Protein AF-A0A4Q0AVC0-F1 (afdb_monomer_lite)

Radius of gyration: 23.56 Å; chains: 1; bounding box: 48×45×70 Å

Secondary structure (DSSP, 8-state):
--SHHHHHHHHHHHHT------------------TT------PPP-HHHHHHHHHHHHHHHHHHHHHHHHHHHHHHHHHHHHHHTHHHHHHHHHHHTTS------S--

Sequence (108 aa):
MKNKHIYIAIALLFLIGCMNNEKHVEESNNTIETGDTAIHIKSRPNYTAIGKKIAAEAQLVLARNLADAINKGGVAYAIQFCNTQAYPNTDSMSKILNAELKRVSDKN

Foldseek 3Di:
DPCVVVVVVVVVVVVVPDDDPPPPPPPPPPDDDDPDDDDPPPDDDPVVVVVVVLVVVLVVQLVVVLVVLCVVPRPVSSVVCVVPPSVVSSVVSCVVVVHDDDDDDPPD

Structure (mmCIF, N/CA/C/O backbone):
data_AF-A0A4Q0AVC0-F1
#
_entry.id   AF-A0A4Q0AVC0-F1
#
loop_
_atom_site.group_PDB
_atom_site.id
_atom_site.type_symbol
_atom_site.label_atom_id
_atom_site.label_alt_id
_atom_site.label_comp_id
_atom_site.label_asym_id
_atom_site.label_entity_id
_atom_site.label_seq_id
_atom_site.pdbx_PDB_ins_code
_atom_site.Cartn_x
_atom_site.Cartn_y
_atom_site.Cartn_z
_atom_site.occupancy
_atom_site.B_iso_or_equiv
_atom_site.auth_seq_id
_atom_site.auth_comp_id
_atom_site.auth_asym_id
_atom_site.auth_atom_id
_atom_site.pdbx_PDB_model_num
ATOM 1 N N . MET A 1 1 ? 5.559 -34.882 37.371 1.00 57.34 1 MET A N 1
ATOM 2 C CA . MET A 1 1 ? 6.471 -34.230 36.399 1.00 57.34 1 MET A CA 1
ATOM 3 C C . MET A 1 1 ? 6.394 -34.895 35.013 1.00 57.34 1 MET A C 1
ATOM 5 O O . MET A 1 1 ? 7.397 -35.400 34.534 1.00 57.34 1 MET A O 1
ATOM 9 N N . LYS A 1 2 ? 5.225 -34.934 34.350 1.00 61.91 2 LYS A N 1
ATOM 10 C CA . LYS A 1 2 ? 5.065 -35.616 33.040 1.00 61.91 2 LYS A CA 1
ATOM 11 C C . LYS A 1 2 ? 4.734 -34.669 31.873 1.00 61.91 2 LYS A C 1
ATOM 13 O O . LYS A 1 2 ? 4.625 -35.110 30.739 1.00 61.91 2 LYS A O 1
ATOM 18 N N . ASN A 1 3 ? 4.678 -33.359 32.129 1.00 68.81 3 ASN A N 1
ATOM 19 C CA . ASN A 1 3 ? 4.202 -32.364 31.158 1.00 68.81 3 ASN A CA 1
ATOM 20 C C . ASN A 1 3 ? 5.343 -31.456 30.659 1.00 68.81 3 ASN A C 1
ATOM 22 O O . ASN A 1 3 ? 5.145 -30.645 29.763 1.00 68.81 3 ASN A O 1
ATOM 26 N N . LYS A 1 4 ? 6.562 -31.605 31.206 1.00 76.31 4 LYS A N 1
ATOM 27 C CA . LYS A 1 4 ? 7.745 -30.832 30.787 1.00 76.31 4 LYS A CA 1
ATOM 28 C C . LYS A 1 4 ? 8.154 -31.158 29.345 1.00 76.31 4 LYS A C 1
ATOM 30 O O . LYS A 1 4 ? 8.586 -30.272 28.620 1.00 76.31 4 LYS A O 1
ATOM 35 N N . HIS A 1 5 ? 7.938 -32.400 28.908 1.00 83.75 5 HIS A N 1
ATOM 36 C CA . HIS A 1 5 ? 8.190 -32.821 27.528 1.00 83.75 5 HIS A CA 1
ATOM 37 C C . HIS A 1 5 ? 7.196 -32.216 26.525 1.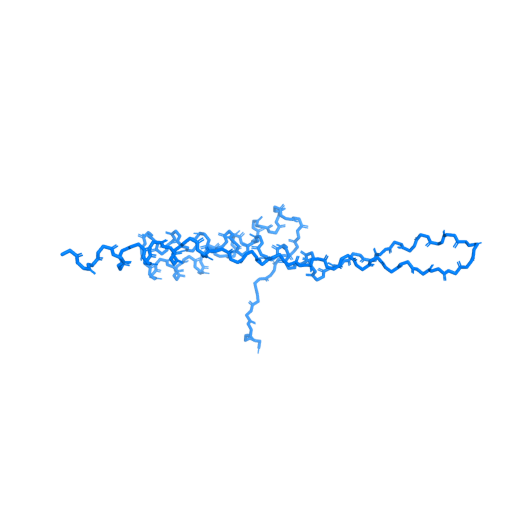00 83.75 5 HIS A C 1
ATOM 39 O O . HIS A 1 5 ? 7.583 -31.957 25.393 1.00 83.75 5 HIS A O 1
ATOM 45 N N . ILE A 1 6 ? 5.961 -31.909 26.947 1.00 86.44 6 ILE A N 1
ATOM 46 C CA . ILE A 1 6 ? 4.965 -31.212 26.115 1.00 86.44 6 ILE A CA 1
ATOM 47 C C . ILE A 1 6 ? 5.416 -29.780 25.809 1.00 86.44 6 ILE A C 1
ATOM 49 O O . ILE A 1 6 ? 5.381 -29.365 24.656 1.00 86.44 6 ILE A O 1
ATOM 53 N N . TYR A 1 7 ? 5.924 -29.048 26.805 1.00 88.31 7 TYR A N 1
ATOM 54 C CA . TYR A 1 7 ? 6.453 -27.698 26.578 1.00 88.31 7 TYR A CA 1
ATOM 55 C C . TYR A 1 7 ? 7.709 -27.700 25.696 1.00 88.31 7 TYR A C 1
ATOM 57 O O . TYR A 1 7 ? 7.865 -26.816 24.859 1.00 88.31 7 TYR A O 1
ATOM 65 N N . ILE A 1 8 ? 8.568 -28.717 25.831 1.00 85.50 8 ILE A N 1
ATOM 66 C CA . ILE A 1 8 ? 9.752 -28.888 24.974 1.00 85.50 8 ILE A CA 1
ATOM 67 C C . ILE A 1 8 ? 9.340 -29.198 23.526 1.00 85.50 8 ILE A C 1
ATOM 69 O O . ILE A 1 8 ? 9.909 -28.624 22.603 1.00 85.50 8 ILE A O 1
ATOM 73 N N . ALA A 1 9 ? 8.326 -30.043 23.318 1.00 84.25 9 ALA A N 1
ATOM 74 C CA . ALA A 1 9 ? 7.811 -30.363 21.987 1.00 84.25 9 ALA A CA 1
ATOM 75 C C . ALA A 1 9 ? 7.150 -29.152 21.305 1.00 84.25 9 ALA A C 1
ATOM 77 O O . ALA A 1 9 ? 7.386 -28.916 20.124 1.00 84.25 9 ALA A O 1
ATOM 78 N N . ILE A 1 10 ? 6.384 -28.346 22.050 1.00 84.75 10 ILE A N 1
ATOM 79 C CA . ILE A 1 10 ? 5.776 -27.107 21.537 1.00 84.75 10 ILE A CA 1
ATOM 80 C C . ILE A 1 10 ? 6.863 -26.088 21.166 1.00 84.75 10 ILE A C 1
ATOM 82 O O . ILE A 1 10 ? 6.799 -25.498 20.092 1.00 84.75 10 ILE A O 1
ATOM 86 N N . ALA A 1 11 ? 7.895 -25.920 21.999 1.00 83.94 11 ALA A N 1
ATOM 87 C CA . ALA A 1 11 ? 9.008 -25.013 21.712 1.00 83.94 11 ALA A CA 1
ATOM 88 C C . ALA A 1 11 ? 9.822 -25.439 20.474 1.00 83.94 11 ALA A C 1
ATOM 90 O O . ALA A 1 11 ? 10.214 -24.591 19.676 1.00 83.94 11 ALA A O 1
ATOM 91 N N . LEU A 1 12 ? 10.026 -26.745 20.274 1.00 82.50 12 LEU A N 1
ATOM 92 C CA . LEU A 1 12 ? 10.664 -27.294 19.072 1.00 82.50 12 LEU A CA 1
ATOM 93 C C . LEU A 1 12 ? 9.828 -27.067 17.806 1.00 82.50 12 LEU A C 1
ATOM 95 O O . LEU A 1 12 ? 10.392 -26.792 16.751 1.00 82.50 12 LEU A O 1
ATOM 99 N N . LEU A 1 13 ? 8.497 -27.118 17.911 1.00 79.94 13 LEU A N 1
ATOM 100 C CA . LEU A 1 13 ? 7.599 -26.873 16.779 1.00 79.94 13 LEU A CA 1
ATOM 101 C C . LEU A 1 13 ? 7.676 -25.423 16.271 1.00 79.94 13 LEU A C 1
ATOM 103 O O . LEU A 1 13 ? 7.574 -25.185 15.070 1.00 79.94 13 LEU A O 1
ATOM 107 N N . PHE A 1 14 ? 7.903 -24.459 17.169 1.00 73.56 14 PHE A N 1
ATOM 108 C CA . PHE A 1 14 ? 8.073 -23.047 16.810 1.00 73.56 14 PHE A CA 1
ATOM 109 C C . PHE A 1 14 ? 9.413 -22.749 16.112 1.00 73.56 14 PHE A C 1
ATOM 111 O O . PHE A 1 14 ? 9.496 -21.770 15.375 1.00 73.56 14 PHE A O 1
ATOM 118 N N . LEU A 1 15 ? 10.444 -23.586 16.284 1.00 70.19 15 LEU A N 1
ATOM 119 C CA . LEU A 1 15 ? 11.771 -23.376 15.681 1.00 70.19 15 LEU A CA 1
ATOM 120 C C . LEU A 1 15 ? 11.886 -23.862 14.225 1.00 70.19 15 LEU A C 1
ATOM 122 O O . LEU A 1 15 ? 12.822 -23.474 13.535 1.00 70.19 15 LEU A O 1
ATOM 126 N N . ILE A 1 16 ? 10.941 -24.673 13.735 1.00 73.81 16 ILE A N 1
ATOM 127 C CA . ILE A 1 16 ? 10.918 -25.161 12.338 1.00 73.81 16 ILE A CA 1
ATOM 128 C C . ILE A 1 16 ? 10.137 -24.188 11.422 1.00 73.81 16 ILE A C 1
ATOM 130 O O . ILE A 1 16 ? 10.090 -24.338 10.202 1.00 73.81 16 ILE A O 1
ATOM 134 N N . GLY A 1 17 ? 9.539 -23.136 11.988 1.00 66.44 17 GLY A N 1
ATOM 135 C CA . GLY A 1 17 ? 8.736 -22.152 11.265 1.00 66.44 17 GLY A CA 1
ATOM 136 C C . GLY A 1 17 ? 9.544 -21.082 10.529 1.00 66.44 17 GLY A C 1
ATOM 137 O O . GLY A 1 17 ? 9.398 -19.914 10.855 1.00 66.44 17 GLY A O 1
ATOM 138 N N . CYS A 1 18 ? 10.341 -21.464 9.527 1.00 57.41 18 CYS A N 1
ATOM 139 C CA . CYS A 1 18 ? 10.787 -20.598 8.426 1.00 57.41 18 CYS A CA 1
ATOM 140 C C . CYS A 1 18 ? 11.124 -21.475 7.213 1.00 57.41 18 CYS A C 1
ATOM 142 O O . CYS A 1 18 ? 12.255 -21.928 7.053 1.00 57.41 18 CYS A O 1
ATOM 144 N N . MET A 1 19 ? 10.145 -21.714 6.340 1.00 60.75 19 MET A N 1
ATOM 145 C CA . MET A 1 19 ? 10.425 -22.228 5.001 1.00 60.75 19 MET A CA 1
ATOM 146 C C . MET A 1 19 ? 10.643 -21.010 4.107 1.00 60.75 19 MET A C 1
ATOM 148 O O . MET A 1 19 ? 9.689 -20.351 3.689 1.00 60.75 19 MET A O 1
ATOM 152 N N . ASN A 1 20 ? 11.913 -20.658 3.900 1.00 65.38 20 ASN A N 1
ATOM 153 C CA . ASN A 1 20 ? 12.296 -19.652 2.920 1.00 65.38 20 ASN A CA 1
ATOM 154 C C . ASN A 1 20 ? 11.727 -20.072 1.563 1.00 65.38 20 ASN A C 1
ATOM 156 O O . ASN A 1 20 ? 12.103 -21.100 1.008 1.00 65.38 20 ASN A O 1
ATOM 160 N N . ASN A 1 21 ? 10.813 -19.266 1.032 1.00 63.84 21 ASN A N 1
ATOM 161 C CA . ASN A 1 21 ? 10.429 -19.344 -0.364 1.00 63.84 21 ASN A CA 1
ATOM 162 C C . ASN A 1 21 ? 11.435 -18.501 -1.142 1.00 63.84 21 ASN A C 1
ATOM 164 O O . ASN A 1 21 ? 11.221 -17.312 -1.395 1.00 63.84 21 ASN A O 1
ATOM 168 N N . GLU A 1 22 ? 12.576 -19.109 -1.446 1.00 60.72 22 GLU A N 1
ATOM 169 C CA . GLU A 1 22 ? 13.450 -18.599 -2.484 1.00 60.72 22 GLU A CA 1
ATOM 170 C C . GLU A 1 22 ? 12.673 -18.744 -3.794 1.00 60.72 22 GLU A C 1
ATOM 172 O O . GLU A 1 22 ? 12.571 -19.822 -4.379 1.00 60.72 22 GLU A O 1
ATOM 177 N N . LYS A 1 23 ? 12.026 -17.657 -4.230 1.00 46.69 23 LYS A N 1
ATOM 178 C CA . LYS A 1 23 ? 11.579 -17.570 -5.614 1.00 46.69 23 LYS A CA 1
ATOM 179 C C . LYS A 1 23 ? 12.847 -17.647 -6.446 1.00 46.69 23 LYS A C 1
ATOM 181 O O . LYS A 1 23 ? 13.551 -16.647 -6.562 1.00 46.69 23 LYS A O 1
ATOM 186 N N . HIS A 1 24 ? 13.107 -18.826 -7.001 1.00 35.88 24 HIS A N 1
ATOM 187 C CA . HIS A 1 24 ? 13.993 -19.007 -8.136 1.00 35.88 24 HIS A CA 1
ATOM 188 C C . HIS A 1 24 ? 13.603 -17.954 -9.179 1.00 35.88 24 HIS A C 1
ATOM 190 O O . HIS A 1 24 ? 12.599 -18.076 -9.885 1.00 35.88 24 HIS A O 1
ATOM 196 N N . VAL A 1 25 ? 14.374 -16.871 -9.237 1.00 44.75 25 VAL A N 1
ATOM 197 C CA . VAL A 1 25 ? 14.548 -16.152 -10.486 1.00 44.75 25 VAL A CA 1
ATOM 198 C C . VAL A 1 25 ? 15.351 -17.126 -11.320 1.00 44.75 25 VAL A C 1
ATOM 200 O O . VAL A 1 25 ? 16.549 -17.296 -11.121 1.00 44.75 25 VAL A O 1
ATOM 203 N N . GLU A 1 26 ? 14.644 -17.855 -12.169 1.00 43.62 26 GLU A N 1
ATOM 204 C CA . GLU A 1 26 ? 15.253 -18.639 -13.223 1.00 43.62 26 GLU A CA 1
ATOM 205 C C . GLU A 1 26 ? 15.942 -17.646 -14.166 1.00 43.62 26 GLU A C 1
ATOM 207 O O . GLU A 1 26 ? 15.348 -17.058 -15.071 1.00 43.62 26 GLU A O 1
ATOM 212 N N . GLU A 1 27 ? 17.209 -17.377 -13.869 1.00 46.28 27 GLU A N 1
ATOM 213 C CA . GLU A 1 27 ? 18.152 -16.817 -14.814 1.00 46.28 27 GLU A CA 1
ATOM 214 C C . GLU A 1 27 ? 18.395 -17.909 -15.859 1.00 46.28 27 GLU A C 1
ATOM 216 O O . GLU A 1 27 ? 19.231 -18.795 -15.696 1.00 46.28 27 GLU A O 1
ATOM 221 N N . SER A 1 28 ? 17.564 -17.905 -16.903 1.00 48.16 28 SER A N 1
ATOM 222 C CA . SER A 1 28 ? 17.707 -18.783 -18.062 1.00 48.16 28 SER A CA 1
ATOM 223 C C . SER A 1 28 ? 18.980 -18.405 -18.828 1.00 48.16 28 SER A C 1
ATOM 225 O O . SER A 1 28 ? 18.926 -17.740 -19.865 1.00 48.16 28 SER A O 1
ATOM 227 N N . ASN A 1 29 ? 20.129 -18.849 -18.323 1.00 52.00 29 ASN A N 1
ATOM 228 C CA . ASN A 1 29 ? 21.400 -18.871 -19.034 1.00 52.00 29 ASN A CA 1
ATOM 229 C C . ASN A 1 29 ? 21.364 -20.008 -20.060 1.00 52.00 29 ASN A C 1
ATOM 231 O O . ASN A 1 29 ? 21.943 -21.070 -19.852 1.00 52.00 29 ASN A O 1
ATOM 235 N N . ASN A 1 30 ? 20.654 -19.807 -21.171 1.00 52.84 30 ASN A N 1
ATOM 236 C CA . ASN A 1 30 ? 20.778 -20.712 -22.307 1.00 52.84 30 ASN A CA 1
ATOM 237 C C . ASN A 1 30 ? 22.046 -20.342 -23.080 1.00 52.84 30 ASN A C 1
ATOM 239 O O . ASN A 1 30 ? 22.029 -19.465 -23.944 1.00 52.84 30 ASN A O 1
ATOM 243 N N . THR A 1 31 ? 23.147 -21.016 -22.753 1.00 40.62 31 THR A N 1
ATOM 244 C CA . THR A 1 31 ? 24.316 -21.105 -23.628 1.00 40.62 31 THR A CA 1
ATOM 245 C C . THR A 1 31 ? 23.910 -21.918 -24.852 1.00 40.62 31 THR A C 1
ATOM 247 O O . THR A 1 31 ? 23.690 -23.123 -24.760 1.00 40.62 31 THR A O 1
ATOM 250 N N . ILE A 1 32 ? 23.779 -21.260 -26.002 1.00 52.47 32 ILE A N 1
ATOM 251 C CA . ILE A 1 32 ? 23.736 -21.957 -27.285 1.00 52.47 32 ILE A CA 1
ATOM 252 C C . ILE A 1 32 ? 25.188 -22.142 -27.710 1.00 52.47 32 ILE A C 1
ATOM 254 O O . ILE A 1 32 ? 25.836 -21.190 -28.141 1.00 52.47 32 ILE A O 1
ATOM 258 N N . GLU A 1 33 ? 25.709 -23.359 -27.568 1.00 54.34 33 GLU A N 1
ATOM 259 C CA . GLU A 1 33 ? 26.935 -23.732 -28.263 1.00 54.34 33 GLU A CA 1
ATOM 260 C C . GLU A 1 33 ? 26.610 -23.929 -29.742 1.00 54.34 33 GLU A C 1
ATOM 262 O O . GLU A 1 33 ? 25.934 -24.870 -30.157 1.00 54.34 33 GLU A O 1
ATOM 267 N N . THR A 1 34 ? 27.067 -22.999 -30.568 1.00 40.88 34 THR A N 1
ATOM 268 C CA . THR A 1 34 ? 27.239 -23.221 -32.001 1.00 40.88 34 THR A CA 1
ATOM 269 C C . THR A 1 34 ? 28.542 -22.534 -32.381 1.00 40.88 34 THR A C 1
ATOM 271 O O . THR A 1 34 ? 28.769 -21.388 -31.998 1.00 40.88 34 THR A O 1
ATOM 274 N N . GLY A 1 35 ? 29.429 -23.296 -33.023 1.00 51.31 35 GLY A N 1
ATOM 275 C CA . GLY A 1 35 ? 30.839 -22.968 -33.213 1.00 51.31 35 GLY A CA 1
ATOM 276 C C . GLY A 1 35 ? 31.132 -21.552 -33.717 1.00 51.31 35 GLY A C 1
ATOM 277 O O . GLY A 1 35 ? 30.380 -20.977 -34.500 1.00 51.31 35 GLY A O 1
ATOM 278 N N . ASP A 1 36 ? 32.264 -21.031 -33.238 1.00 62.66 36 ASP A N 1
ATOM 279 C CA . ASP A 1 36 ? 33.031 -19.892 -33.751 1.00 62.66 36 ASP A CA 1
ATOM 280 C C . ASP A 1 36 ? 32.257 -18.631 -34.167 1.00 62.66 36 ASP A C 1
ATOM 282 O O . ASP A 1 36 ? 32.614 -17.978 -35.139 1.00 62.66 36 ASP A O 1
ATOM 286 N N . THR A 1 37 ? 31.250 -18.189 -33.407 1.00 55.66 37 THR A N 1
ATOM 287 C CA . THR A 1 37 ? 30.987 -16.744 -33.223 1.00 55.66 37 THR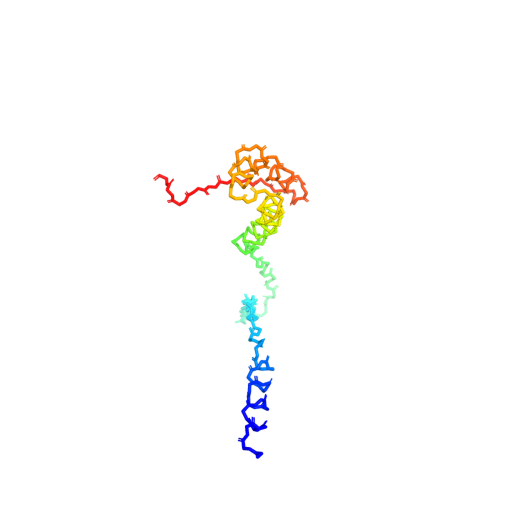 A CA 1
ATOM 288 C C . THR A 1 37 ? 30.184 -16.512 -31.939 1.00 55.66 37 THR A C 1
ATOM 290 O O . THR A 1 37 ? 29.021 -16.894 -31.842 1.00 55.66 37 THR A O 1
ATOM 293 N N . ALA A 1 38 ? 30.775 -15.842 -30.946 1.00 58.59 38 ALA A N 1
ATOM 294 C CA . ALA A 1 38 ? 30.077 -15.463 -29.717 1.00 58.59 38 ALA A CA 1
ATOM 295 C C . ALA A 1 38 ? 29.058 -14.337 -29.990 1.00 58.59 38 ALA A C 1
ATOM 297 O O . ALA A 1 38 ? 29.388 -13.152 -29.936 1.00 58.59 38 ALA A O 1
ATOM 298 N N . ILE A 1 39 ? 27.805 -14.693 -30.284 1.00 57.97 39 ILE A N 1
ATOM 299 C CA . ILE A 1 39 ? 26.692 -13.737 -30.310 1.00 57.97 39 ILE A CA 1
ATOM 300 C C . ILE A 1 39 ? 26.229 -13.510 -28.872 1.00 57.97 39 ILE A C 1
ATOM 302 O O . ILE A 1 39 ? 25.604 -14.367 -28.252 1.00 57.97 39 ILE A O 1
ATOM 306 N N . HIS A 1 40 ? 26.513 -12.323 -28.341 1.00 58.19 40 HIS A N 1
ATOM 307 C CA . HIS A 1 40 ? 26.022 -11.893 -27.037 1.00 58.19 40 HIS A CA 1
ATOM 308 C C . HIS A 1 40 ? 24.514 -11.595 -27.132 1.00 58.19 40 HIS A C 1
ATOM 310 O O . HIS A 1 40 ? 24.099 -10.453 -27.349 1.00 58.19 40 HIS A O 1
ATOM 316 N N . ILE A 1 41 ? 23.665 -12.623 -27.012 1.00 64.25 41 ILE A N 1
ATOM 317 C CA . ILE A 1 41 ? 22.210 -12.441 -26.954 1.00 64.25 41 ILE A CA 1
ATOM 318 C C . ILE A 1 41 ? 21.883 -11.757 -25.627 1.00 64.25 41 ILE A C 1
ATOM 320 O O . ILE A 1 41 ? 21.794 -12.384 -24.575 1.00 64.25 41 ILE A O 1
ATOM 324 N N . LYS A 1 42 ? 21.707 -10.433 -25.668 1.00 68.19 42 LYS A N 1
ATOM 325 C CA . LYS A 1 42 ? 21.170 -9.681 -24.536 1.00 68.19 42 LYS A CA 1
ATOM 326 C C . LYS A 1 42 ? 19.749 -10.184 -24.276 1.00 68.19 42 LYS A C 1
ATOM 328 O O . LYS A 1 42 ? 18.830 -9.859 -25.029 1.00 68.19 42 LYS A O 1
ATOM 333 N N . SER A 1 43 ? 19.586 -10.988 -23.227 1.00 77.88 43 SER A N 1
ATOM 334 C CA . SER A 1 43 ? 18.279 -11.417 -22.729 1.00 77.88 43 SER A CA 1
ATOM 335 C C . SER A 1 43 ? 17.360 -10.199 -22.585 1.00 77.88 43 SER A C 1
ATOM 337 O O . SER A 1 43 ? 17.755 -9.163 -22.034 1.00 77.88 43 SER A O 1
ATOM 339 N N . ARG A 1 44 ? 16.148 -10.282 -23.148 1.00 83.88 44 ARG A N 1
ATOM 340 C CA . ARG A 1 44 ? 15.158 -9.212 -23.001 1.00 83.88 44 ARG A CA 1
ATOM 341 C C . ARG A 1 44 ? 14.741 -9.134 -21.529 1.00 83.88 44 ARG A C 1
ATOM 343 O O . ARG A 1 44 ? 14.531 -10.175 -20.910 1.00 83.88 44 ARG A O 1
ATOM 350 N N . PRO A 1 45 ? 14.577 -7.929 -20.964 1.00 88.00 45 PRO A N 1
ATOM 351 C CA . PRO A 1 45 ? 14.145 -7.788 -19.581 1.00 88.00 45 PRO A CA 1
ATOM 352 C C . PRO A 1 45 ? 12.782 -8.457 -19.359 1.00 88.00 45 PRO A C 1
ATOM 354 O O . PRO A 1 45 ? 11.849 -8.294 -20.148 1.00 88.00 45 PRO A O 1
ATOM 357 N N . ASN A 1 46 ? 12.659 -9.196 -18.256 1.00 94.31 46 ASN A N 1
ATOM 358 C CA . ASN A 1 46 ? 11.402 -9.810 -17.842 1.00 94.31 46 ASN A CA 1
ATOM 359 C C . ASN A 1 46 ? 10.471 -8.740 -17.246 1.00 94.31 46 ASN A C 1
ATOM 361 O O . ASN A 1 46 ? 10.442 -8.511 -16.035 1.00 94.31 46 ASN A O 1
ATOM 365 N N . TYR A 1 47 ? 9.703 -8.071 -18.107 1.00 93.81 47 TYR A N 1
ATOM 366 C CA . TYR A 1 47 ? 8.781 -7.005 -17.704 1.00 93.81 47 TYR A CA 1
ATOM 367 C C . TYR A 1 47 ? 7.706 -7.470 -16.718 1.00 93.81 47 TYR A C 1
ATOM 369 O O . TYR A 1 47 ? 7.283 -6.689 -15.870 1.00 93.81 47 TYR A O 1
ATOM 377 N N . THR A 1 48 ? 7.298 -8.740 -16.763 1.00 94.38 48 THR A N 1
ATOM 378 C CA . THR A 1 48 ? 6.350 -9.295 -15.790 1.00 94.38 48 THR A CA 1
ATOM 379 C C . THR A 1 48 ? 6.952 -9.336 -14.389 1.00 94.38 48 THR A C 1
ATOM 381 O O . THR A 1 48 ? 6.284 -8.963 -13.427 1.00 94.38 48 THR A O 1
ATOM 384 N N . ALA A 1 49 ? 8.208 -9.767 -14.254 1.00 95.62 49 ALA A N 1
ATOM 385 C CA . ALA A 1 49 ? 8.903 -9.771 -12.969 1.00 95.62 49 ALA A CA 1
ATOM 386 C C . ALA A 1 49 ? 9.112 -8.342 -12.444 1.00 95.62 49 ALA A C 1
ATOM 388 O O . ALA A 1 49 ? 8.844 -8.074 -11.272 1.00 95.62 49 ALA A O 1
ATOM 389 N N . ILE A 1 50 ? 9.505 -7.416 -13.325 1.00 96.06 50 ILE A N 1
ATOM 390 C CA . ILE A 1 50 ? 9.677 -5.995 -12.993 1.00 96.06 50 ILE A CA 1
ATOM 391 C C . ILE A 1 50 ? 8.349 -5.387 -12.519 1.00 96.06 50 ILE A C 1
ATOM 393 O O . ILE A 1 50 ? 8.286 -4.819 -11.431 1.00 96.06 50 ILE A O 1
ATOM 397 N N . GLY A 1 51 ? 7.267 -5.568 -13.280 1.00 95.88 51 GLY A N 1
ATOM 398 C CA . GLY A 1 51 ? 5.942 -5.055 -12.927 1.00 95.88 51 GLY A CA 1
ATOM 399 C C . GLY A 1 51 ? 5.414 -5.638 -11.616 1.00 95.88 51 GLY A C 1
ATOM 400 O O . GLY A 1 51 ? 4.904 -4.899 -10.777 1.00 95.88 51 GLY A O 1
ATOM 401 N N . LYS A 1 52 ? 5.609 -6.944 -11.379 1.00 96.19 52 LYS A N 1
ATOM 402 C CA . LYS A 1 52 ? 5.257 -7.586 -10.101 1.00 96.19 52 LYS A CA 1
ATOM 403 C C . LYS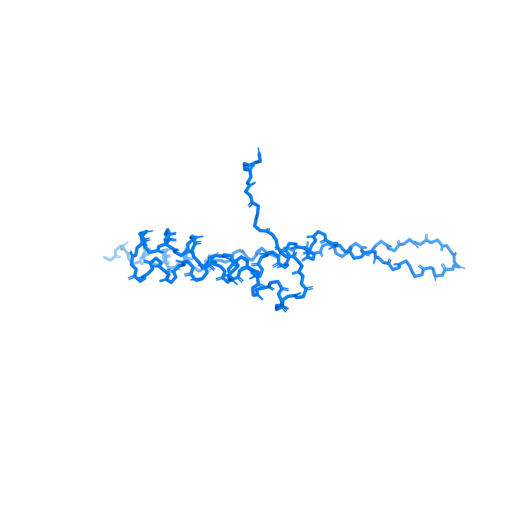 A 1 52 ? 6.010 -6.973 -8.923 1.00 96.19 52 LYS A C 1
ATOM 405 O O . LYS A 1 52 ? 5.411 -6.792 -7.867 1.00 96.19 52 LYS A O 1
ATOM 410 N N . LYS A 1 53 ? 7.296 -6.654 -9.093 1.00 97.56 53 LYS A N 1
ATOM 411 C CA . LYS A 1 53 ? 8.101 -6.008 -8.051 1.00 97.56 53 LYS A CA 1
ATOM 412 C C . LYS A 1 53 ? 7.561 -4.614 -7.718 1.00 97.56 53 LYS A C 1
ATOM 414 O O . LYS A 1 53 ? 7.282 -4.344 -6.555 1.00 97.56 53 LYS A O 1
ATOM 419 N N . ILE A 1 54 ? 7.325 -3.784 -8.734 1.00 97.81 54 ILE A N 1
ATOM 420 C CA . ILE A 1 54 ? 6.775 -2.426 -8.574 1.00 97.81 54 ILE A CA 1
ATOM 421 C C . ILE A 1 54 ? 5.404 -2.475 -7.878 1.00 97.81 54 ILE A C 1
ATOM 423 O O . ILE A 1 54 ? 5.171 -1.766 -6.899 1.00 97.81 54 ILE A O 1
ATOM 427 N N . ALA A 1 55 ? 4.509 -3.355 -8.337 1.00 96.12 55 ALA A N 1
ATOM 428 C CA . ALA A 1 55 ? 3.183 -3.515 -7.74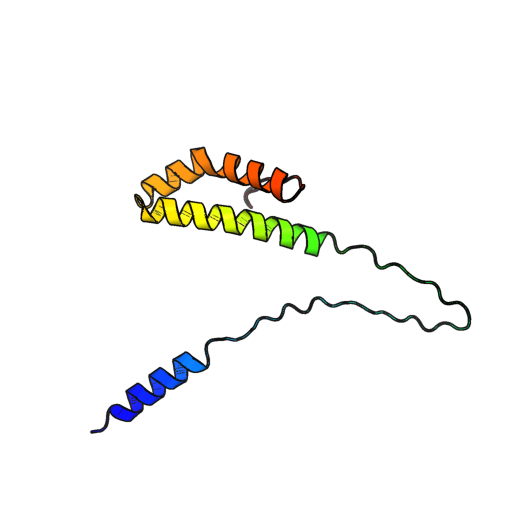6 1.00 96.12 55 ALA A CA 1
ATOM 429 C C . ALA A 1 55 ? 3.252 -3.973 -6.280 1.00 96.12 55 ALA A C 1
ATOM 431 O O . ALA A 1 55 ? 2.505 -3.467 -5.444 1.00 96.12 55 ALA A O 1
ATOM 432 N N . ALA A 1 56 ? 4.161 -4.895 -5.949 1.00 96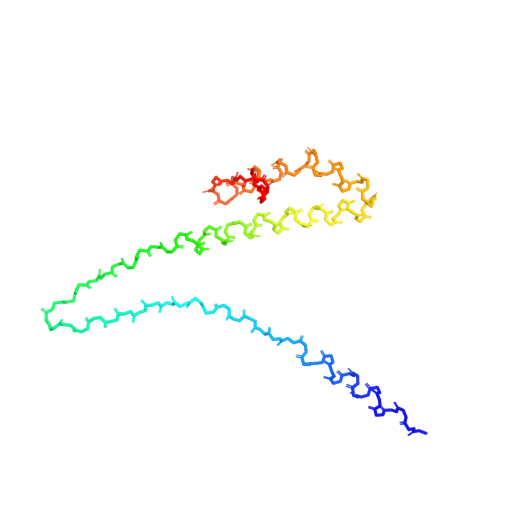.75 56 ALA A N 1
ATOM 433 C CA . ALA A 1 56 ? 4.351 -5.367 -4.579 1.00 96.75 56 ALA A CA 1
ATOM 434 C C . ALA A 1 56 ? 4.863 -4.260 -3.643 1.00 96.75 56 ALA A C 1
ATOM 436 O O . ALA A 1 56 ? 4.379 -4.143 -2.516 1.00 96.75 56 ALA A O 1
ATOM 437 N N . GLU A 1 57 ? 5.798 -3.426 -4.104 1.00 97.75 57 GLU A N 1
ATOM 438 C CA . GLU A 1 57 ? 6.323 -2.300 -3.323 1.00 97.75 57 GLU A CA 1
ATOM 439 C C . GLU A 1 57 ? 5.239 -1.249 -3.039 1.00 97.75 57 GLU A C 1
ATOM 441 O O . GLU A 1 57 ? 5.075 -0.824 -1.892 1.00 97.75 57 GLU A O 1
ATOM 446 N N . ALA A 1 58 ? 4.434 -0.886 -4.042 1.00 96.88 58 ALA A N 1
ATOM 447 C CA . ALA A 1 58 ? 3.311 0.033 -3.856 1.00 96.88 58 ALA A CA 1
ATOM 448 C C . ALA A 1 58 ? 2.225 -0.544 -2.928 1.00 96.88 58 ALA A C 1
ATOM 450 O O . ALA A 1 58 ? 1.741 0.141 -2.021 1.00 96.88 58 ALA A O 1
ATOM 451 N N . GLN A 1 59 ? 1.878 -1.824 -3.105 1.00 95.56 59 GLN A N 1
ATOM 452 C CA . GLN A 1 59 ? 0.890 -2.517 -2.277 1.00 95.56 59 GLN A CA 1
ATOM 453 C C . GLN A 1 59 ? 1.313 -2.571 -0.805 1.00 95.56 59 GLN A C 1
ATOM 455 O O . GLN A 1 59 ? 0.470 -2.433 0.080 1.00 95.56 59 GLN A O 1
ATOM 460 N N . LEU A 1 60 ? 2.608 -2.741 -0.525 1.00 97.25 60 LEU A N 1
ATOM 461 C CA . LEU A 1 60 ? 3.133 -2.786 0.838 1.00 97.25 60 LEU A CA 1
ATOM 462 C C . LEU A 1 60 ? 2.904 -1.468 1.590 1.00 97.25 60 LEU A C 1
ATOM 464 O O . LEU A 1 60 ? 2.526 -1.487 2.762 1.00 97.25 60 LEU A O 1
ATOM 468 N N . VAL A 1 61 ? 3.103 -0.328 0.927 1.00 96.75 61 VAL A N 1
ATOM 469 C CA . VAL A 1 61 ? 2.837 0.993 1.518 1.00 96.75 61 VAL A CA 1
ATOM 470 C C . VAL A 1 61 ? 1.346 1.168 1.794 1.00 96.75 61 VAL A C 1
ATOM 472 O O . VAL A 1 61 ? 0.964 1.561 2.897 1.00 96.75 61 VAL A O 1
ATOM 475 N N . LEU A 1 62 ? 0.492 0.801 0.834 1.00 96.19 62 LEU A N 1
ATOM 476 C CA . LEU A 1 62 ? -0.956 0.882 1.005 1.00 96.19 62 LEU A CA 1
ATOM 477 C C . LEU A 1 62 ? -1.449 -0.008 2.159 1.00 96.19 62 LEU A C 1
ATOM 479 O O . LEU A 1 62 ? -2.252 0.440 2.975 1.00 96.19 62 LEU A O 1
ATOM 483 N N . ALA A 1 63 ? -0.938 -1.239 2.259 1.00 96.50 63 ALA A N 1
ATOM 484 C CA . ALA A 1 63 ? -1.295 -2.191 3.309 1.00 96.50 63 ALA A CA 1
ATOM 485 C C . ALA A 1 63 ? -0.882 -1.706 4.706 1.00 96.50 63 ALA A C 1
ATOM 487 O O . ALA A 1 63 ? -1.661 -1.836 5.648 1.00 96.50 63 ALA A O 1
ATOM 488 N N . ARG A 1 64 ? 0.309 -1.107 4.843 1.00 97.88 64 ARG A N 1
ATOM 489 C CA . ARG A 1 64 ? 0.770 -0.509 6.108 1.00 97.88 64 ARG A CA 1
ATOM 490 C C . ARG A 1 64 ? -0.139 0.633 6.551 1.00 97.88 64 ARG A C 1
ATOM 492 O O . ARG A 1 64 ? -0.635 0.619 7.671 1.00 97.88 64 ARG A O 1
ATOM 499 N N . ASN A 1 65 ? -0.436 1.564 5.648 1.00 97.25 65 ASN A N 1
ATOM 500 C CA . ASN A 1 65 ? -1.287 2.708 5.972 1.00 97.25 65 ASN A CA 1
ATOM 501 C C . ASN A 1 65 ? -2.738 2.292 6.274 1.00 97.25 65 ASN A C 1
ATOM 503 O O . ASN A 1 65 ? -3.383 2.873 7.148 1.00 97.25 65 ASN A O 1
ATOM 507 N N . LEU A 1 66 ? -3.244 1.257 5.595 1.00 97.44 66 LEU A N 1
ATOM 508 C CA . LEU A 1 66 ? -4.537 0.652 5.910 1.00 97.44 66 LEU A CA 1
ATOM 509 C C . LEU A 1 66 ? -4.533 0.014 7.305 1.00 97.44 66 LEU A C 1
ATOM 511 O O . LEU A 1 66 ? -5.471 0.230 8.071 1.00 97.44 66 LEU A O 1
ATOM 515 N N . ALA A 1 67 ? -3.488 -0.746 7.646 1.00 98.19 67 ALA A N 1
ATOM 516 C CA . ALA A 1 67 ? -3.342 -1.346 8.970 1.00 98.19 67 ALA A CA 1
ATOM 517 C C . ALA A 1 67 ? -3.311 -0.272 10.067 1.00 98.19 67 ALA A C 1
ATOM 519 O O . ALA A 1 67 ? -4.001 -0.404 11.075 1.00 98.19 67 ALA A O 1
ATOM 520 N N . ASP A 1 68 ? -2.609 0.838 9.839 1.00 98.06 68 ASP A N 1
ATOM 521 C CA . ASP A 1 68 ? -2.602 1.973 10.762 1.00 98.06 68 ASP A CA 1
ATOM 522 C C . ASP A 1 68 ? -3.986 2.612 10.915 1.00 98.06 68 ASP A C 1
ATOM 524 O O . ASP A 1 68 ? -4.375 2.979 12.024 1.00 98.06 68 ASP A O 1
ATOM 528 N N . ALA A 1 69 ? -4.759 2.742 9.832 1.00 98.12 69 ALA A N 1
ATOM 529 C CA . ALA A 1 69 ? -6.132 3.242 9.902 1.00 98.12 69 ALA A CA 1
ATOM 530 C C . ALA A 1 69 ? -7.037 2.309 10.725 1.00 98.12 69 ALA A C 1
ATOM 532 O O . ALA A 1 69 ? -7.803 2.780 11.568 1.00 98.12 69 ALA A O 1
ATOM 533 N N . ILE A 1 70 ? -6.898 0.992 10.534 1.00 98.50 70 ILE A N 1
ATOM 534 C CA . ILE A 1 70 ? -7.604 -0.022 11.329 1.00 98.50 70 ILE A CA 1
ATOM 535 C C . ILE A 1 70 ? -7.213 0.091 12.805 1.00 98.50 70 ILE A C 1
ATOM 537 O O . ILE A 1 70 ? -8.088 0.113 13.666 1.00 98.50 70 ILE A O 1
ATOM 541 N N . ASN A 1 71 ? -5.923 0.224 13.110 1.00 98.19 71 ASN A N 1
ATOM 542 C CA . ASN A 1 71 ? -5.447 0.360 14.487 1.00 98.19 71 ASN A CA 1
ATOM 543 C C . ASN A 1 71 ? -5.955 1.648 15.155 1.00 98.19 71 ASN A C 1
ATOM 545 O O . ASN A 1 71 ? -6.193 1.662 16.359 1.00 98.19 71 ASN A O 1
ATOM 549 N N . LYS A 1 72 ? -6.141 2.726 14.384 1.00 97.69 72 LYS A N 1
ATOM 550 C CA .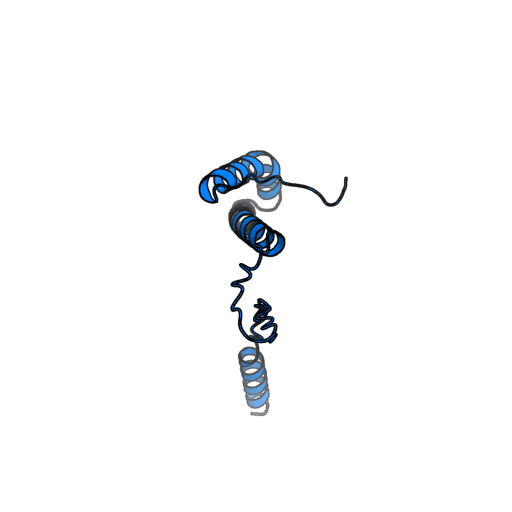 LYS A 1 72 ? -6.612 4.024 14.893 1.00 97.69 72 LYS A CA 1
ATOM 551 C C . LYS A 1 72 ? -8.106 4.057 15.208 1.00 97.69 72 LYS A C 1
ATOM 553 O O . LYS A 1 72 ? -8.494 4.715 16.166 1.00 97.69 72 LYS A O 1
ATOM 558 N N . GLY A 1 73 ? -8.947 3.401 14.410 1.00 96.94 73 GLY A N 1
ATOM 559 C CA . GLY A 1 73 ? -10.402 3.534 14.566 1.00 96.94 73 GLY A CA 1
ATOM 560 C C . GLY A 1 73 ? -11.227 2.405 13.960 1.00 96.94 73 GLY A C 1
ATOM 561 O O . GLY A 1 73 ? -12.398 2.589 13.623 1.00 96.94 73 GLY A O 1
ATOM 562 N N . GLY A 1 74 ? -10.618 1.234 13.798 1.00 97.88 74 GLY A N 1
ATOM 563 C CA . GLY A 1 74 ? -11.263 0.031 13.299 1.00 97.88 74 GLY A CA 1
ATOM 564 C C . GLY A 1 74 ? -11.721 0.136 11.845 1.00 97.88 74 GLY A C 1
ATOM 565 O O . GLY A 1 74 ? -11.205 0.906 11.033 1.00 97.88 74 GLY A O 1
ATOM 566 N N . VAL A 1 75 ? -12.726 -0.672 11.511 1.00 97.69 75 VAL A N 1
ATOM 567 C CA . VAL A 1 75 ? -13.227 -0.821 10.136 1.00 97.69 75 VAL A CA 1
ATOM 568 C C . VAL A 1 75 ? -13.795 0.488 9.579 1.00 97.69 75 VAL A C 1
ATOM 570 O O . VAL A 1 75 ? -13.604 0.776 8.401 1.00 97.69 75 VAL A O 1
ATOM 573 N N . ALA A 1 76 ? -14.437 1.317 10.409 1.00 97.56 76 ALA A N 1
ATOM 574 C CA . ALA A 1 76 ? -14.981 2.605 9.971 1.00 97.56 76 ALA A CA 1
ATOM 575 C C . ALA A 1 76 ? -13.879 3.537 9.430 1.00 97.56 76 ALA A C 1
ATOM 577 O O . ALA A 1 76 ? -14.017 4.103 8.344 1.00 97.56 76 ALA A O 1
ATOM 578 N N . TYR A 1 77 ? -12.746 3.619 10.135 1.00 97.81 77 TYR A N 1
ATOM 579 C CA . TYR A 1 77 ? -11.573 4.365 9.672 1.00 97.81 77 TYR A CA 1
ATOM 580 C C . TYR A 1 77 ? -10.931 3.731 8.436 1.00 97.81 77 TYR A C 1
ATOM 582 O O . TYR A 1 77 ? -10.487 4.446 7.537 1.00 97.81 77 TYR A O 1
ATOM 590 N N . ALA A 1 78 ? -10.914 2.401 8.352 1.00 97.62 78 ALA A N 1
ATOM 591 C CA . ALA A 1 78 ? -10.409 1.685 7.184 1.00 97.62 78 ALA A CA 1
ATOM 592 C C . ALA A 1 78 ? -11.204 2.029 5.908 1.00 97.62 78 ALA A C 1
ATOM 594 O O . ALA A 1 78 ? -10.617 2.286 4.858 1.00 97.62 78 ALA A O 1
ATOM 595 N N . ILE A 1 79 ? -12.536 2.110 6.002 1.00 97.31 79 ILE A N 1
ATOM 596 C CA . ILE A 1 79 ? -13.408 2.516 4.888 1.00 97.31 79 ILE A CA 1
ATOM 597 C C . ILE A 1 79 ? -13.104 3.958 4.463 1.00 97.31 79 ILE A C 1
ATOM 599 O O . ILE A 1 79 ? -12.931 4.229 3.271 1.00 97.31 79 ILE A O 1
ATOM 603 N N . GLN A 1 80 ? -12.975 4.878 5.424 1.00 97.12 80 GLN A N 1
ATOM 604 C CA . GLN A 1 80 ? -12.620 6.268 5.134 1.00 97.12 80 GLN A CA 1
ATOM 605 C C . GLN A 1 80 ? -11.251 6.372 4.447 1.00 97.12 80 GLN A C 1
ATOM 607 O O . GLN A 1 80 ? -11.102 7.113 3.471 1.00 97.12 80 GLN A O 1
ATOM 612 N N . PHE A 1 81 ? -10.262 5.606 4.915 1.00 96.75 81 PHE A N 1
ATOM 613 C CA . PHE A 1 81 ? -8.940 5.519 4.300 1.00 96.75 81 PHE A CA 1
ATOM 614 C C . PHE A 1 81 ? -9.027 5.043 2.844 1.00 96.75 81 PHE A C 1
ATOM 616 O O . PHE A 1 81 ? -8.478 5.689 1.950 1.00 96.75 81 PHE A O 1
ATOM 623 N N . CYS A 1 82 ? -9.761 3.959 2.582 1.00 94.81 82 CYS A N 1
ATOM 624 C CA . CYS A 1 82 ? -9.922 3.414 1.234 1.00 94.81 82 CYS A CA 1
ATOM 625 C C . CYS A 1 82 ? -10.539 4.419 0.253 1.00 94.81 82 CYS A C 1
ATOM 627 O O . CYS A 1 82 ? -10.189 4.402 -0.929 1.00 94.81 82 CYS A O 1
ATOM 629 N N . ASN A 1 83 ? -11.421 5.293 0.745 1.00 94.75 83 ASN A N 1
ATOM 630 C CA . ASN A 1 83 ? -12.078 6.320 -0.057 1.00 94.75 83 ASN A CA 1
ATOM 631 C C . ASN A 1 83 ? -11.198 7.559 -0.290 1.00 94.75 83 ASN A C 1
ATOM 633 O O . ASN A 1 83 ? -11.161 8.096 -1.391 1.00 94.75 83 ASN A O 1
ATOM 637 N N . THR A 1 84 ? -10.491 8.023 0.743 1.00 95.88 84 THR A N 1
ATOM 638 C CA . THR A 1 84 ? -9.836 9.346 0.725 1.00 95.88 84 THR A CA 1
ATOM 639 C C . THR A 1 84 ? -8.322 9.299 0.555 1.00 95.88 84 THR A C 1
ATOM 641 O O . THR A 1 84 ? -7.744 10.242 0.028 1.00 95.88 84 THR A O 1
ATOM 644 N N . GLN A 1 85 ? -7.670 8.215 0.977 1.00 96.19 85 GLN A N 1
ATOM 645 C CA . GLN A 1 85 ? -6.209 8.140 1.060 1.00 96.19 85 GLN A CA 1
ATOM 646 C C . GLN A 1 85 ? -5.594 7.116 0.109 1.00 96.19 85 GLN A C 1
ATOM 648 O O . GLN A 1 85 ? -4.431 7.254 -0.267 1.00 96.19 85 GLN A O 1
ATOM 653 N N . ALA A 1 86 ? -6.339 6.099 -0.323 1.00 93.94 86 ALA A N 1
ATOM 654 C CA . ALA A 1 86 ? -5.754 5.024 -1.119 1.00 93.94 86 ALA A CA 1
ATOM 655 C C . ALA A 1 86 ? -5.234 5.476 -2.501 1.00 93.94 86 ALA A C 1
ATOM 657 O O . ALA A 1 86 ? -4.165 5.029 -2.918 1.00 93.94 86 ALA A O 1
ATOM 658 N N . TYR A 1 87 ? -5.945 6.375 -3.194 1.00 94.56 87 TYR A N 1
ATOM 659 C CA . TYR A 1 87 ? -5.479 6.957 -4.463 1.00 94.56 87 TYR A CA 1
ATOM 660 C C . TYR A 1 87 ? -4.252 7.869 -4.271 1.00 94.56 87 TYR A C 1
ATOM 662 O O . TYR A 1 87 ? -3.226 7.557 -4.870 1.00 94.56 87 TYR A O 1
ATOM 670 N N . PRO A 1 88 ? -4.261 8.874 -3.365 1.00 95.81 88 PRO A N 1
ATOM 671 C CA . PRO A 1 88 ? -3.078 9.703 -3.101 1.00 95.81 88 PRO A CA 1
ATOM 672 C C . PRO A 1 88 ? -1.809 8.910 -2.763 1.00 95.81 88 PRO A C 1
ATOM 674 O O . PRO A 1 88 ? -0.714 9.251 -3.214 1.00 95.81 88 PRO A O 1
ATOM 677 N N . ASN A 1 89 ? -1.946 7.828 -1.989 1.00 96.25 89 ASN A N 1
ATOM 678 C CA . ASN A 1 89 ? -0.823 6.948 -1.665 1.00 96.25 89 ASN A CA 1
ATOM 679 C C . ASN A 1 89 ? -0.305 6.205 -2.904 1.00 96.25 89 ASN A C 1
ATOM 681 O O . ASN A 1 89 ? 0.905 6.116 -3.102 1.00 96.25 89 ASN A O 1
ATOM 685 N N . THR A 1 90 ? -1.208 5.714 -3.757 1.00 95.69 90 THR A N 1
ATOM 686 C CA . THR A 1 90 ? -0.842 5.043 -5.014 1.00 95.69 90 THR A CA 1
ATOM 687 C C . THR A 1 90 ? -0.138 6.012 -5.968 1.00 95.69 90 THR A C 1
ATOM 689 O O . THR A 1 90 ? 0.935 5.693 -6.474 1.00 95.69 90 THR A O 1
ATOM 692 N N . ASP A 1 91 ? -0.668 7.224 -6.141 1.00 96.12 91 ASP A N 1
ATOM 693 C CA . ASP A 1 91 ? -0.081 8.257 -7.006 1.00 96.12 91 ASP A CA 1
ATOM 694 C C . ASP A 1 91 ? 1.299 8.711 -6.516 1.00 96.12 91 ASP A C 1
ATOM 696 O O . ASP A 1 91 ? 2.202 8.989 -7.308 1.00 96.12 91 ASP A O 1
ATOM 700 N N . SER A 1 92 ? 1.490 8.762 -5.196 1.00 96.81 92 SER A N 1
ATOM 701 C CA . SER A 1 92 ? 2.795 9.054 -4.600 1.00 96.81 92 SER A CA 1
ATOM 702 C C . SER A 1 92 ? 3.801 7.944 -4.907 1.00 96.81 92 SER A C 1
ATOM 704 O O . SER A 1 92 ? 4.930 8.234 -5.304 1.00 96.81 92 SER A O 1
ATOM 706 N N . MET A 1 93 ? 3.382 6.679 -4.802 1.00 97.62 93 MET A N 1
ATOM 707 C CA . MET A 1 93 ? 4.228 5.542 -5.167 1.00 97.62 93 MET A CA 1
ATOM 708 C C . MET A 1 93 ? 4.563 5.516 -6.660 1.00 97.62 93 MET A C 1
ATOM 710 O O . MET A 1 93 ? 5.696 5.183 -6.992 1.00 97.62 93 MET A O 1
ATOM 714 N N . SER A 1 94 ? 3.656 5.941 -7.549 1.00 97.88 94 SER A N 1
ATOM 715 C CA . SER A 1 94 ? 3.961 6.078 -8.984 1.00 97.88 94 SER A CA 1
ATOM 716 C C . SER A 1 94 ? 5.159 7.000 -9.226 1.00 97.88 94 SER A C 1
ATOM 718 O O . SER A 1 94 ? 6.053 6.684 -10.010 1.00 97.88 94 SER A O 1
ATOM 720 N N . LYS A 1 95 ? 5.222 8.129 -8.506 1.00 97.75 95 LYS A N 1
ATOM 721 C CA . LYS A 1 95 ? 6.340 9.082 -8.601 1.00 97.75 95 LYS A CA 1
ATOM 722 C C . LYS A 1 95 ? 7.629 8.511 -8.015 1.00 97.75 95 LYS A C 1
ATOM 724 O O . LYS A 1 95 ? 8.677 8.626 -8.639 1.00 97.75 95 LYS A O 1
ATOM 729 N N . ILE A 1 96 ? 7.550 7.889 -6.836 1.00 98.00 96 ILE A N 1
ATOM 730 C CA . ILE A 1 96 ? 8.712 7.314 -6.136 1.00 98.00 96 ILE A CA 1
ATOM 731 C C . ILE A 1 96 ? 9.343 6.181 -6.953 1.00 98.00 96 ILE A C 1
ATOM 733 O O . ILE A 1 96 ? 10.563 6.104 -7.061 1.00 98.00 96 ILE A O 1
ATOM 737 N N . LEU A 1 97 ? 8.514 5.318 -7.539 1.00 97.62 97 LEU A N 1
ATOM 738 C CA . LEU A 1 97 ? 8.957 4.161 -8.319 1.00 97.62 97 LEU A CA 1
ATOM 739 C C . LEU A 1 97 ? 9.218 4.496 -9.792 1.00 97.62 97 LEU A C 1
ATOM 741 O O . LEU A 1 97 ? 9.645 3.619 -10.540 1.00 97.62 97 LEU A O 1
ATOM 745 N N . ASN A 1 98 ? 8.966 5.744 -10.205 1.00 97.31 98 ASN A N 1
ATOM 746 C CA . ASN A 1 98 ? 9.056 6.207 -11.588 1.00 97.31 98 ASN A CA 1
ATOM 747 C C . ASN A 1 98 ? 8.315 5.274 -12.569 1.00 97.31 98 ASN A C 1
ATOM 749 O O . ASN A 1 98 ? 8.851 4.860 -13.598 1.00 97.31 98 ASN A O 1
ATOM 753 N N . ALA A 1 99 ? 7.089 4.899 -12.202 1.00 96.69 99 ALA A N 1
ATOM 754 C CA . ALA A 1 99 ? 6.250 3.966 -12.941 1.00 96.69 99 ALA A CA 1
ATOM 755 C C . ALA A 1 99 ? 4.783 4.397 -12.864 1.00 96.69 99 ALA A C 1
ATOM 757 O O . ALA A 1 99 ? 4.320 4.865 -11.828 1.00 96.69 99 ALA A O 1
ATOM 758 N N . GLU A 1 100 ? 4.030 4.212 -13.946 1.00 95.75 100 GLU A N 1
ATOM 759 C CA . GLU A 1 100 ? 2.587 4.444 -13.927 1.00 95.75 100 GLU A CA 1
ATOM 760 C C . GLU A 1 100 ? 1.884 3.285 -13.206 1.00 95.75 100 GLU A C 1
ATOM 762 O O . GLU A 1 100 ? 1.955 2.133 -13.640 1.00 95.75 100 GLU A O 1
ATOM 767 N N . LEU A 1 101 ? 1.212 3.581 -12.090 1.00 95.81 101 LEU A N 1
ATOM 768 C CA . LEU A 1 101 ? 0.421 2.610 -11.338 1.00 95.81 101 LEU A CA 1
ATOM 769 C C . LEU A 1 101 ? -1.068 2.896 -11.472 1.00 95.81 101 LEU A C 1
ATOM 771 O O . LEU A 1 101 ? -1.521 4.033 -11.356 1.00 95.81 101 LEU A O 1
ATOM 775 N N . LYS A 1 102 ? -1.847 1.824 -11.612 1.00 91.31 102 LYS A N 1
ATOM 776 C CA . LYS A 1 102 ? -3.307 1.866 -11.588 1.00 91.31 102 LYS A CA 1
ATOM 777 C C . LYS A 1 102 ? -3.837 0.794 -10.645 1.00 91.31 102 LYS A C 1
ATOM 779 O O . LYS A 1 102 ? -3.484 -0.377 -10.769 1.00 91.31 102 LYS A O 1
ATOM 784 N N . ARG A 1 103 ? -4.733 1.176 -9.731 1.00 89.00 103 ARG A N 1
ATOM 785 C CA . ARG A 1 103 ? -5.551 0.212 -8.984 1.00 89.00 103 ARG A CA 1
ATOM 786 C C . ARG A 1 103 ? -6.608 -0.371 -9.920 1.00 89.00 103 ARG A C 1
ATOM 788 O O . ARG A 1 103 ? -7.413 0.371 -10.478 1.00 89.00 103 ARG A O 1
ATOM 795 N N . VAL A 1 104 ? -6.611 -1.689 -10.059 1.00 88.12 104 VAL A N 1
ATOM 796 C CA . VAL A 1 104 ? -7.640 -2.454 -10.774 1.00 88.12 104 VAL A CA 1
ATOM 797 C C . VAL A 1 104 ? -8.350 -3.379 -9.790 1.00 88.12 104 VAL A C 1
ATOM 799 O O . VAL A 1 104 ? -7.811 -3.679 -8.724 1.00 88.12 104 VAL A O 1
ATOM 802 N N . SER A 1 105 ? -9.573 -3.784 -10.113 1.00 85.00 105 SER A N 1
ATOM 803 C CA . SER A 1 105 ? -10.297 -4.814 -9.370 1.00 85.00 105 SER A CA 1
ATOM 804 C C . SER A 1 105 ? -10.496 -6.015 -10.283 1.00 85.00 105 SER A C 1
ATOM 806 O O . SER A 1 105 ? -10.637 -5.832 -11.488 1.00 85.00 105 SER A O 1
ATOM 808 N N . ASP A 1 106 ? -10.539 -7.223 -9.727 1.00 82.94 106 ASP A N 1
ATOM 809 C CA . ASP A 1 106 ? -10.767 -8.436 -10.526 1.00 82.94 106 ASP A CA 1
ATOM 810 C C . ASP A 1 106 ? -12.188 -8.488 -11.122 1.00 82.94 106 ASP A C 1
ATOM 812 O O . ASP A 1 106 ? -12.451 -9.247 -12.053 1.00 82.94 106 ASP A O 1
ATOM 816 N N . LYS A 1 107 ? -13.106 -7.656 -10.609 1.00 71.69 107 LYS A N 1
ATOM 817 C CA . LYS A 1 107 ? -14.397 -7.371 -11.239 1.00 71.69 107 LYS A CA 1
ATOM 818 C C . LYS A 1 107 ? -14.220 -6.244 -12.257 1.00 71.69 107 LYS A C 1
ATOM 820 O O . LYS A 1 107 ? -14.265 -5.067 -11.893 1.00 71.69 107 LYS A O 1
ATOM 825 N N . ASN A 1 108 ? -14.029 -6.632 -13.511 1.00 51.31 108 ASN A N 1
ATOM 826 C CA . ASN A 1 108 ? -14.269 -5.775 -14.669 1.00 51.31 108 ASN A CA 1
ATOM 827 C C . ASN A 1 108 ? -15.675 -6.028 -15.210 1.00 51.31 108 ASN A C 1
ATOM 829 O O . ASN A 1 108 ? -16.089 -7.210 -15.206 1.00 51.31 108 ASN A O 1
#

pLDDT: mean 82.18, std 18.52, range [35.88, 98.5]